Protein AF-A0A1P8FH13-F1 (afdb_monomer_lite)

Sequence (108 aa):
MALLGPQEKAELGEMILARLDAHFTEHGPAALLQPGVFVVVSSRGVEVTTGAIDPRNLACVEVRTLFTALCYITDDGGLPPEGLEPLANEATTAAAAQINRIGAGRSA

Radius of gyration: 13.79 Å; chains: 1; bounding box: 37×20×34 Å

pLDDT: mean 85.46, std 11.44, range [41.22, 96.44]

Secondary structure (DSSP, 8-state):
-----HHHHHHHHHHHHHHHHHHHHHH-TTGGGSTT-EEEEETTEEEEESSPPPTT-SEEEEGGGSHHHHHT--TTSPPPGGGHHHHHHHHHHHHHHHHHHHHHHTT-

Foldseek 3Di:
DDQQDPVSLVVLLVQQLVQLVVCCVVPHFQRLQDPQWWFWAAPVGTHTDNDDDDPRTLDIGRLNVQPLLVVQQDPVRGHDPVSSNVSSNSNSVRSSVSNVVVVVVVVD

Structure (mmCIF, N/CA/C/O backbone):
data_AF-A0A1P8FH13-F1
#
_entry.id   AF-A0A1P8FH13-F1
#
loop_
_atom_site.group_PDB
_atom_site.id
_atom_site.type_symbol
_atom_site.label_atom_id
_atom_site.label_alt_id
_atom_site.label_comp_id
_atom_site.label_asym_id
_atom_site.label_entity_id
_atom_site.label_seq_id
_atom_site.pdbx_PDB_ins_code
_atom_site.Cartn_x
_atom_site.Cartn_y
_atom_site.Cartn_z
_atom_site.occupancy
_atom_site.B_iso_or_equiv
_atom_site.auth_seq_id
_atom_site.auth_comp_id
_atom_site.auth_asym_id
_atom_site.auth_atom_id
_atom_site.pdbx_PDB_model_num
ATOM 1 N N . MET A 1 1 ? -15.502 0.050 19.170 1.00 41.22 1 MET A N 1
ATOM 2 C CA . MET A 1 1 ? -14.030 0.138 19.259 1.00 41.22 1 MET A CA 1
ATOM 3 C C . MET A 1 1 ? -13.449 -0.711 18.139 1.00 41.22 1 MET A C 1
ATOM 5 O O . MET A 1 1 ? -13.538 -1.923 18.223 1.00 41.22 1 MET A O 1
ATOM 9 N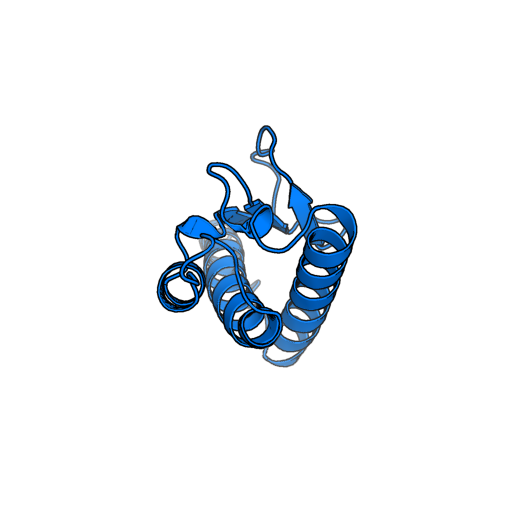 N . ALA A 1 2 ? -12.967 -0.100 17.058 1.00 51.81 2 ALA A N 1
ATOM 10 C CA . ALA A 1 2 ? -12.204 -0.814 16.032 1.00 51.81 2 ALA A CA 1
ATOM 11 C C . ALA A 1 2 ? -10.846 -0.124 15.928 1.00 51.81 2 ALA A C 1
ATOM 13 O O . ALA A 1 2 ? -10.618 0.714 15.063 1.00 51.81 2 ALA A O 1
ATOM 14 N N . LEU A 1 3 ? -10.011 -0.396 16.927 1.00 63.25 3 LEU A N 1
ATOM 15 C CA . LEU A 1 3 ? -8.573 -0.223 16.822 1.00 63.25 3 LEU A CA 1
ATOM 16 C C . LEU A 1 3 ? -8.060 -1.557 16.300 1.00 63.25 3 LEU A C 1
ATOM 18 O O . LEU A 1 3 ? -8.258 -2.561 16.978 1.00 63.25 3 LEU A O 1
ATOM 22 N N . LEU A 1 4 ? -7.450 -1.579 15.115 1.00 78.06 4 LEU A N 1
ATOM 23 C CA . LEU A 1 4 ? -6.704 -2.766 14.694 1.00 78.06 4 LEU A CA 1
ATOM 24 C C . LEU A 1 4 ? -5.621 -3.033 15.743 1.00 78.06 4 LEU A C 1
ATOM 26 O O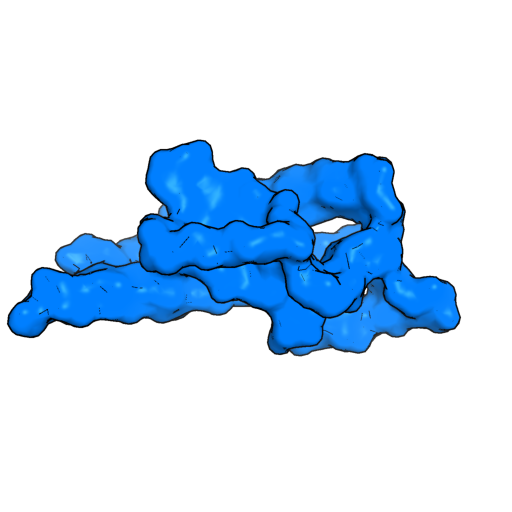 . LEU A 1 4 ? -4.758 -2.173 15.977 1.00 78.06 4 LEU A O 1
ATOM 30 N N . GLY A 1 5 ? -5.714 -4.185 16.403 1.00 84.00 5 GLY A N 1
ATOM 31 C CA . GLY A 1 5 ? -4.724 -4.635 17.363 1.00 84.00 5 GLY A CA 1
ATOM 32 C C . GLY A 1 5 ? -3.404 -4.997 16.675 1.00 84.00 5 GLY A C 1
ATOM 33 O O . GLY A 1 5 ? -3.285 -4.941 15.448 1.00 84.00 5 GLY A O 1
ATOM 34 N N . PRO A 1 6 ? -2.362 -5.326 17.457 1.00 86.12 6 PRO A N 1
ATOM 35 C CA . PRO A 1 6 ? -1.057 -5.687 16.909 1.00 86.12 6 PRO A CA 1
ATOM 36 C C . PRO A 1 6 ? -1.121 -6.872 15.939 1.00 86.12 6 PRO A C 1
ATOM 38 O O . PRO A 1 6 ? -0.424 -6.864 14.929 1.00 86.12 6 PRO A O 1
ATOM 41 N N . GLN A 1 7 ? -1.975 -7.857 16.226 1.00 89.00 7 GLN A N 1
ATOM 42 C CA . GLN A 1 7 ? -2.120 -9.057 15.407 1.00 89.00 7 GLN A CA 1
ATOM 43 C C . GLN A 1 7 ? -2.840 -8.751 14.092 1.00 89.00 7 GLN A C 1
ATOM 45 O O . GLN A 1 7 ? -2.338 -9.090 13.027 1.00 89.00 7 GLN A O 1
ATOM 50 N N . GLU A 1 8 ? -3.944 -8.007 14.143 1.00 88.62 8 GLU A N 1
ATOM 51 C CA . GLU A 1 8 ? -4.695 -7.626 12.946 1.00 88.62 8 GLU A CA 1
ATOM 52 C C . GLU A 1 8 ? -3.889 -6.690 12.035 1.00 88.62 8 GLU A C 1
ATOM 54 O O . GLU A 1 8 ? -4.040 -6.719 10.816 1.00 88.62 8 GLU A O 1
ATOM 59 N N . LYS A 1 9 ? -3.001 -5.864 12.604 1.00 88.62 9 LYS A N 1
ATOM 60 C CA . LYS A 1 9 ? -2.050 -5.067 11.817 1.00 88.62 9 LYS A CA 1
ATOM 61 C C . LYS A 1 9 ? -0.999 -5.928 11.124 1.00 88.62 9 LYS A C 1
ATOM 63 O O . LYS A 1 9 ? -0.657 -5.620 9.988 1.00 88.62 9 LYS A O 1
ATOM 68 N N . ALA A 1 10 ? -0.488 -6.961 11.792 1.00 90.12 10 ALA A N 1
ATOM 69 C CA . ALA A 1 10 ? 0.483 -7.872 11.195 1.00 90.12 10 ALA A CA 1
ATOM 70 C C . ALA A 1 10 ? -0.142 -8.635 10.017 1.00 90.12 10 ALA A C 1
ATOM 72 O O . ALA A 1 10 ? 0.401 -8.603 8.917 1.00 90.12 10 ALA A O 1
ATOM 73 N N . GLU A 1 11 ? -1.335 -9.202 10.213 1.00 92.81 11 GLU A N 1
ATOM 74 C CA . GLU A 1 11 ? -2.088 -9.880 9.150 1.00 92.81 11 GLU A CA 1
ATOM 75 C C . GLU A 1 11 ? -2.398 -8.935 7.979 1.00 92.81 11 GLU A C 1
ATOM 77 O O . GLU A 1 11 ? -2.212 -9.292 6.816 1.00 92.81 11 GLU A O 1
ATOM 82 N N . LEU A 1 12 ? -2.810 -7.693 8.266 1.00 93.00 12 LEU A N 1
ATOM 83 C CA . LEU A 1 12 ? -3.033 -6.685 7.229 1.00 93.00 12 LEU A CA 1
ATOM 84 C C . LEU A 1 12 ? -1.751 -6.386 6.436 1.00 93.00 12 LEU A C 1
ATOM 86 O O . LEU A 1 12 ? -1.817 -6.248 5.215 1.00 93.00 12 LEU A O 1
ATOM 90 N N . GLY A 1 13 ? -0.603 -6.309 7.111 1.00 93.62 13 GLY A N 1
ATOM 91 C CA . GLY A 1 13 ? 0.695 -6.103 6.472 1.00 93.62 13 GLY A CA 1
ATOM 92 C C . GLY A 1 13 ? 1.075 -7.230 5.524 1.00 93.62 13 GLY A C 1
ATOM 93 O O . GLY A 1 13 ? 1.447 -6.959 4.382 1.00 93.62 13 GLY A O 1
ATOM 94 N N . GLU A 1 14 ? 0.892 -8.483 5.941 1.00 96.12 14 GLU A N 1
ATOM 95 C CA . GLU A 1 14 ? 1.125 -9.649 5.082 1.00 96.12 14 GLU A CA 1
ATOM 96 C C . GLU A 1 14 ? 0.202 -9.644 3.856 1.00 96.12 14 GLU A C 1
ATOM 98 O O . GLU A 1 14 ? 0.649 -9.876 2.731 1.00 96.12 14 GLU A O 1
ATOM 103 N N . MET A 1 15 ? -1.079 -9.308 4.043 1.00 95.69 15 MET A N 1
ATOM 104 C CA . MET A 1 15 ? -2.035 -9.202 2.938 1.00 95.69 15 MET A CA 1
ATOM 105 C C . MET A 1 15 ? -1.663 -8.090 1.953 1.00 95.69 15 MET A C 1
ATOM 107 O O . MET A 1 15 ? -1.773 -8.290 0.744 1.00 95.69 15 MET A O 1
ATOM 111 N N . ILE A 1 16 ? -1.240 -6.923 2.445 1.00 96.06 16 ILE A N 1
ATOM 112 C CA . ILE A 1 16 ? -0.801 -5.809 1.596 1.00 96.06 16 ILE A CA 1
ATOM 113 C C . ILE A 1 16 ? 0.459 -6.197 0.828 1.00 96.06 16 ILE A C 1
ATOM 115 O O . ILE A 1 16 ? 0.493 -6.022 -0.390 1.00 96.06 16 ILE A O 1
ATOM 119 N N . LEU A 1 17 ? 1.456 -6.772 1.503 1.00 96.06 17 LEU A N 1
ATOM 120 C CA . LEU A 1 17 ? 2.699 -7.204 0.872 1.00 96.06 17 LEU A CA 1
ATOM 121 C C . LEU A 1 17 ? 2.436 -8.209 -0.252 1.00 96.06 17 LEU A C 1
ATOM 123 O O . LEU A 1 17 ? 2.901 -8.004 -1.369 1.00 96.06 17 LEU A O 1
ATOM 127 N N . ALA A 1 18 ? 1.617 -9.233 0.003 1.00 96.44 18 ALA A N 1
ATOM 128 C CA . ALA A 1 18 ? 1.267 -10.232 -1.003 1.00 96.44 18 ALA A CA 1
ATOM 129 C C . ALA A 1 18 ? 0.597 -9.616 -2.245 1.00 96.44 18 ALA A C 1
ATOM 131 O O . ALA A 1 18 ? 0.798 -10.082 -3.365 1.00 96.44 18 ALA A O 1
ATOM 132 N N . ARG A 1 19 ? -0.206 -8.558 -2.073 1.00 95.88 19 ARG A N 1
ATOM 133 C CA . ARG A 1 19 ? -0.875 -7.877 -3.194 1.00 95.88 19 ARG A CA 1
ATOM 134 C C . ARG A 1 19 ? 0.049 -6.933 -3.949 1.00 95.88 19 ARG A C 1
ATOM 136 O O . ARG A 1 19 ? -0.073 -6.847 -5.169 1.00 95.88 19 ARG A O 1
ATOM 143 N N . LEU A 1 20 ? 0.962 -6.259 -3.254 1.00 94.06 20 LEU A N 1
ATOM 144 C CA . LEU A 1 20 ? 2.002 -5.447 -3.884 1.00 94.06 20 LEU A CA 1
ATOM 145 C C . LEU A 1 20 ? 2.949 -6.323 -4.708 1.00 94.06 20 LEU A C 1
ATOM 147 O O . LEU A 1 20 ? 3.216 -5.986 -5.855 1.00 94.06 20 LEU A O 1
ATOM 151 N N . ASP A 1 21 ? 3.378 -7.464 -4.167 1.00 95.38 21 ASP A N 1
ATOM 152 C CA . ASP A 1 21 ? 4.231 -8.437 -4.859 1.00 95.38 21 ASP A CA 1
ATOM 153 C C . ASP A 1 21 ? 3.549 -9.032 -6.102 1.00 95.38 21 ASP A C 1
ATOM 155 O O . ASP A 1 21 ? 4.131 -9.059 -7.188 1.00 95.38 21 ASP A O 1
ATOM 159 N N . ALA A 1 22 ? 2.272 -9.414 -5.986 1.00 95.19 22 ALA A N 1
ATOM 160 C CA . ALA A 1 22 ? 1.494 -9.884 -7.130 1.00 95.19 22 ALA A CA 1
ATOM 161 C C . ALA A 1 22 ? 1.378 -8.807 -8.223 1.00 95.19 22 ALA A C 1
ATOM 163 O O . ALA A 1 22 ? 1.622 -9.086 -9.397 1.00 95.19 22 ALA A O 1
ATOM 164 N N . HIS A 1 23 ? 1.060 -7.563 -7.845 1.00 93.25 23 HIS A N 1
ATOM 165 C CA . HIS A 1 23 ? 0.952 -6.458 -8.798 1.00 93.25 23 HIS A CA 1
ATOM 166 C C . HIS A 1 23 ? 2.300 -6.135 -9.457 1.00 93.25 23 HIS A C 1
ATOM 168 O O . HIS A 1 23 ? 2.350 -5.929 -10.670 1.00 93.25 23 HIS A O 1
ATOM 174 N N . PHE A 1 24 ? 3.382 -6.139 -8.674 1.00 92.50 24 PHE A N 1
ATOM 175 C CA . PHE A 1 24 ? 4.756 -5.959 -9.137 1.00 92.50 24 PHE A CA 1
ATOM 176 C C . PHE A 1 24 ? 5.158 -7.032 -10.150 1.00 92.50 24 PHE A C 1
ATOM 178 O O . PHE A 1 24 ? 5.708 -6.717 -11.201 1.00 92.50 24 PHE A O 1
ATOM 185 N N . THR A 1 25 ? 4.853 -8.295 -9.857 1.00 93.62 25 THR A N 1
ATOM 186 C CA . THR A 1 25 ? 5.176 -9.431 -10.727 1.00 93.62 25 THR A CA 1
ATOM 187 C C . THR A 1 25 ? 4.394 -9.381 -12.040 1.00 93.62 25 THR A C 1
ATOM 189 O O . THR A 1 25 ? 4.939 -9.697 -13.095 1.00 93.62 25 THR A O 1
ATOM 192 N N . GLU A 1 26 ? 3.124 -8.974 -11.994 1.00 94.75 26 GLU A N 1
ATOM 193 C CA . GLU A 1 26 ? 2.244 -8.941 -13.166 1.00 94.75 26 GLU A CA 1
ATOM 194 C C . GLU A 1 26 ? 2.498 -7.728 -14.078 1.00 94.75 26 GLU A C 1
ATOM 196 O O . GLU A 1 26 ? 2.482 -7.864 -15.301 1.00 94.75 26 GLU A O 1
ATOM 201 N N . HIS A 1 27 ? 2.755 -6.549 -13.504 1.00 93.06 27 HIS A N 1
ATOM 202 C CA . HIS A 1 27 ? 2.802 -5.278 -14.245 1.00 93.06 27 HIS A CA 1
ATOM 203 C C . HIS A 1 27 ? 4.196 -4.634 -14.288 1.00 93.06 27 HIS A C 1
ATOM 205 O O . HIS A 1 27 ? 4.422 -3.690 -15.049 1.00 93.06 27 HIS A O 1
ATOM 211 N N . GLY A 1 28 ? 5.139 -5.144 -13.497 1.00 88.62 28 GLY A N 1
ATOM 212 C CA . GLY A 1 28 ? 6.511 -4.664 -13.422 1.00 88.62 28 GLY A CA 1
ATOM 213 C C . GLY A 1 28 ? 6.751 -3.552 -12.388 1.00 88.62 28 GLY A C 1
ATOM 214 O O . GLY A 1 28 ? 5.823 -3.019 -11.772 1.00 88.62 28 GLY A O 1
ATOM 215 N N . PRO A 1 29 ? 8.025 -3.157 -12.216 1.00 85.25 29 PRO A N 1
ATOM 216 C CA . PRO A 1 29 ? 8.481 -2.300 -11.119 1.00 85.25 29 PRO A CA 1
ATOM 217 C C . PRO A 1 29 ? 7.951 -0.863 -11.163 1.00 85.25 29 PRO A C 1
ATOM 219 O O . PRO A 1 29 ? 7.755 -0.242 -10.120 1.00 85.25 29 PRO A O 1
ATOM 222 N N . ALA A 1 30 ? 7.691 -0.320 -12.353 1.00 87.06 30 ALA A N 1
ATOM 223 C CA . ALA A 1 30 ? 7.167 1.038 -12.507 1.00 87.06 30 ALA A CA 1
ATOM 224 C C . ALA A 1 30 ? 5.652 1.135 -12.259 1.00 87.06 30 ALA A C 1
ATOM 226 O O . ALA A 1 30 ? 5.137 2.230 -12.033 1.00 87.06 30 ALA A O 1
ATOM 227 N N . ALA A 1 31 ? 4.925 0.011 -12.298 1.00 89.50 31 ALA A N 1
ATOM 228 C CA . ALA A 1 31 ? 3.466 0.010 -12.236 1.00 89.50 31 ALA A CA 1
ATOM 229 C C . ALA A 1 31 ? 2.938 0.505 -10.886 1.00 89.50 31 ALA A C 1
ATOM 231 O O . ALA A 1 31 ? 2.012 1.307 -10.859 1.00 89.50 31 ALA A O 1
ATOM 232 N N . LEU A 1 32 ? 3.583 0.123 -9.777 1.00 88.62 32 LEU A N 1
ATOM 233 C CA . LEU A 1 32 ? 3.190 0.542 -8.425 1.00 88.62 32 LEU A CA 1
ATOM 234 C C . LEU A 1 32 ? 3.305 2.055 -8.189 1.00 88.62 32 LEU A C 1
ATOM 236 O O . LEU A 1 32 ? 2.610 2.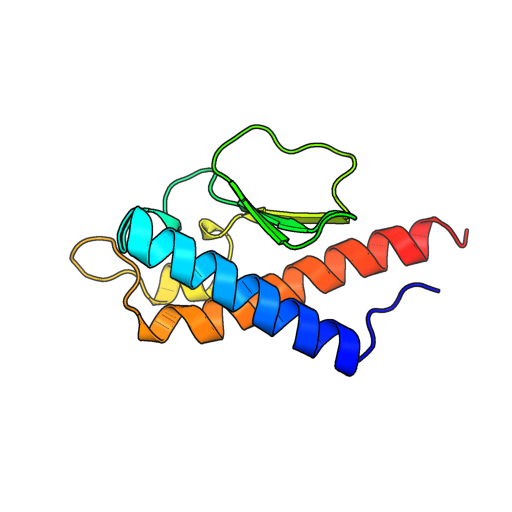598 -7.334 1.00 88.62 32 LEU A O 1
ATOM 240 N N . LEU A 1 33 ? 4.177 2.735 -8.934 1.00 87.81 33 LEU A N 1
ATOM 241 C CA . LEU A 1 33 ? 4.457 4.162 -8.771 1.00 87.81 33 LEU A CA 1
ATOM 242 C C . LEU A 1 33 ? 3.629 5.046 -9.710 1.00 87.81 33 LEU A C 1
ATOM 244 O O . LEU A 1 33 ? 3.758 6.275 -9.678 1.00 87.81 33 LEU A O 1
ATOM 248 N N . GLN A 1 34 ? 2.777 4.446 -10.546 1.00 88.56 34 GLN A N 1
ATOM 249 C CA . GLN A 1 34 ? 1.914 5.214 -11.430 1.00 88.56 34 GLN A CA 1
ATOM 250 C C . GLN A 1 34 ? 0.894 6.042 -10.628 1.00 88.56 34 GLN A C 1
ATOM 252 O O . GLN A 1 34 ? 0.421 5.616 -9.570 1.00 88.56 34 GLN A O 1
ATOM 257 N N . PRO A 1 35 ? 0.542 7.249 -11.109 1.00 87.50 35 PRO A N 1
ATOM 258 C CA . PRO A 1 35 ? -0.515 8.044 -10.496 1.00 87.50 35 PRO A CA 1
ATOM 259 C C . PRO A 1 35 ? -1.823 7.253 -10.419 1.00 87.50 35 PRO A C 1
ATOM 261 O O . PRO A 1 35 ? -2.216 6.619 -11.398 1.00 87.50 35 PRO A O 1
ATOM 264 N N . GLY A 1 36 ? -2.515 7.332 -9.282 1.00 89.12 36 GLY A N 1
ATOM 265 C CA . GLY A 1 36 ? -3.800 6.658 -9.114 1.00 89.12 36 GLY A CA 1
ATOM 266 C C . GLY A 1 36 ? -3.714 5.154 -8.848 1.00 89.12 36 GLY A C 1
ATOM 267 O O . GLY A 1 36 ? -4.727 4.477 -8.987 1.00 89.12 36 GLY A O 1
ATOM 268 N N . VAL A 1 37 ? -2.551 4.625 -8.455 1.00 92.38 37 VAL A N 1
ATOM 269 C CA . VAL A 1 37 ? -2.423 3.266 -7.903 1.00 92.38 37 VAL A CA 1
ATOM 270 C C . VAL A 1 37 ? -2.691 3.307 -6.402 1.00 92.38 37 VAL A C 1
ATOM 272 O O . VAL A 1 37 ? -2.015 4.018 -5.653 1.00 92.38 37 VAL A O 1
ATOM 275 N N . PHE A 1 38 ? -3.654 2.511 -5.944 1.00 94.25 38 PHE A N 1
ATOM 276 C CA . PHE A 1 38 ? -4.084 2.484 -4.552 1.00 94.25 38 PHE A CA 1
ATOM 277 C C . PHE A 1 38 ? -4.016 1.084 -3.959 1.00 94.25 38 PHE A C 1
ATOM 279 O O . PHE A 1 38 ? -4.451 0.118 -4.583 1.00 94.25 38 PHE A O 1
ATOM 286 N N . VAL A 1 39 ? -3.570 1.004 -2.707 1.00 94.81 39 VAL A N 1
ATOM 287 C CA . VAL A 1 39 ? -3.866 -0.117 -1.814 1.00 94.81 39 VAL A CA 1
ATOM 288 C C . VAL A 1 39 ? -5.227 0.145 -1.180 1.00 94.81 39 VAL A C 1
ATOM 290 O O . VAL A 1 39 ? -5.420 1.128 -0.458 1.00 94.81 39 VAL A O 1
ATOM 293 N N . VAL A 1 40 ? -6.176 -0.740 -1.450 1.00 94.88 40 VAL A N 1
ATOM 294 C CA . VAL A 1 40 ? -7.551 -0.651 -0.968 1.00 94.88 40 VAL A CA 1
ATOM 295 C C . VAL A 1 40 ? -7.813 -1.776 0.020 1.00 94.88 40 VAL A C 1
ATOM 297 O O . VAL A 1 40 ? -7.522 -2.940 -0.246 1.00 94.88 40 VAL A O 1
ATOM 300 N N . VAL A 1 41 ? -8.397 -1.421 1.163 1.00 93.38 41 VAL A N 1
ATOM 301 C CA . VAL A 1 41 ? -8.856 -2.375 2.175 1.00 93.38 41 VAL A CA 1
ATOM 302 C C . VAL A 1 41 ? -10.375 -2.334 2.218 1.00 93.38 41 VAL A C 1
ATOM 304 O O . VAL A 1 41 ? -10.970 -1.282 2.453 1.00 93.38 41 VAL A O 1
ATOM 307 N N . SER A 1 42 ? -11.013 -3.483 2.019 1.00 91.44 42 SER A N 1
ATOM 308 C CA . SER A 1 42 ? -12.468 -3.644 2.059 1.00 91.44 42 SER A CA 1
ATOM 309 C C . SER A 1 42 ? -12.871 -4.794 2.985 1.00 91.44 42 SER A C 1
ATOM 311 O O . SER A 1 42 ? -12.032 -5.509 3.531 1.00 91.44 42 SER A O 1
ATOM 313 N N . SER A 1 43 ? -14.177 -5.028 3.130 1.00 86.81 43 SER A N 1
ATOM 314 C CA . SER A 1 43 ? -14.701 -6.202 3.843 1.00 86.81 43 SER A CA 1
ATOM 315 C C . SER A 1 43 ? -14.379 -7.539 3.162 1.00 86.81 43 SER A C 1
ATOM 317 O O . SER A 1 43 ? -14.593 -8.589 3.761 1.00 86.81 43 SER A O 1
ATOM 319 N N . ARG A 1 44 ? -13.882 -7.518 1.919 1.00 86.81 44 ARG A N 1
ATOM 320 C CA . ARG A 1 44 ? -13.484 -8.709 1.153 1.00 86.81 44 ARG A CA 1
ATOM 321 C C . ARG A 1 44 ? -11.979 -8.983 1.209 1.00 86.81 44 ARG A C 1
ATOM 323 O O . ARG A 1 44 ? -11.545 -10.012 0.702 1.00 86.81 44 ARG A O 1
ATOM 330 N N . GLY A 1 45 ? -11.202 -8.080 1.806 1.00 90.25 45 GLY A N 1
ATOM 331 C CA . GLY A 1 45 ? -9.748 -8.168 1.894 1.00 90.25 45 GLY A CA 1
ATOM 332 C C . GLY A 1 45 ? -9.044 -6.972 1.258 1.00 90.25 45 GLY A C 1
ATOM 333 O O . GLY A 1 45 ? -9.603 -5.875 1.187 1.00 90.25 45 GLY A O 1
ATOM 334 N N . VAL A 1 46 ? -7.804 -7.204 0.825 1.00 94.00 46 VAL A N 1
ATOM 335 C CA . VAL A 1 46 ? -6.898 -6.188 0.277 1.00 94.00 46 VAL A CA 1
ATOM 336 C C . VAL A 1 46 ? -6.743 -6.361 -1.230 1.00 94.00 46 VAL A C 1
ATOM 338 O O . VAL A 1 46 ? -6.595 -7.484 -1.719 1.00 94.00 46 VAL A O 1
ATOM 341 N N . GLU A 1 47 ? -6.732 -5.247 -1.955 1.00 94.56 47 GLU A N 1
ATOM 342 C CA . GLU A 1 47 ? -6.485 -5.196 -3.396 1.00 94.56 47 GLU A CA 1
ATOM 343 C C . GLU A 1 47 ? -5.603 -3.999 -3.779 1.00 94.56 47 GLU A C 1
ATOM 345 O O . GLU A 1 47 ? -5.564 -2.992 -3.072 1.00 94.56 47 GLU A O 1
ATOM 350 N N . VAL A 1 48 ? -4.893 -4.122 -4.905 1.00 94.00 48 VAL A N 1
ATOM 351 C CA . VAL A 1 48 ? -4.192 -3.010 -5.561 1.00 94.00 48 VAL A CA 1
ATOM 352 C C . VAL A 1 48 ? -4.970 -2.668 -6.823 1.00 94.00 48 VAL A C 1
ATOM 354 O O . VAL A 1 48 ? -5.205 -3.545 -7.653 1.00 94.00 48 VAL A O 1
ATOM 357 N N . THR A 1 49 ? -5.404 -1.418 -6.960 1.00 92.25 49 THR A N 1
ATOM 358 C CA . THR A 1 49 ? -6.247 -0.977 -8.080 1.00 92.25 49 THR A CA 1
ATOM 359 C C . THR A 1 49 ? -5.792 0.367 -8.630 1.00 92.25 49 THR A C 1
ATOM 361 O O . THR A 1 49 ? -5.231 1.184 -7.904 1.00 92.25 49 THR A O 1
ATOM 364 N N . THR A 1 50 ? -6.053 0.592 -9.916 1.00 86.69 50 THR A N 1
ATOM 365 C CA . THR A 1 50 ? -5.756 1.836 -10.644 1.00 86.69 50 THR A CA 1
ATOM 366 C C . THR A 1 50 ? -7.015 2.638 -11.002 1.00 86.69 50 THR A C 1
ATOM 368 O O . THR A 1 50 ? -6.971 3.570 -11.804 1.00 86.69 50 THR A O 1
ATOM 371 N N . GLY A 1 51 ? -8.170 2.246 -10.450 1.00 77.06 51 GLY A N 1
ATOM 372 C CA . GLY A 1 51 ? -9.488 2.748 -10.839 1.00 77.06 51 GLY A CA 1
ATOM 373 C C . GLY A 1 51 ? -10.204 3.595 -9.786 1.00 77.06 51 GLY A C 1
ATOM 374 O O . GLY A 1 51 ? -9.636 4.041 -8.792 1.00 77.06 51 GLY A O 1
ATOM 375 N N . ALA A 1 52 ? -11.500 3.815 -10.021 1.00 75.44 52 ALA A N 1
ATOM 376 C CA . ALA A 1 52 ? -12.359 4.561 -9.109 1.00 75.44 52 ALA A CA 1
ATOM 377 C C . ALA A 1 52 ? -12.445 3.882 -7.732 1.00 75.44 52 ALA A C 1
ATOM 379 O O . ALA A 1 52 ? -12.708 2.684 -7.626 1.00 75.44 52 ALA A O 1
ATOM 380 N N . ILE A 1 53 ? -12.269 4.676 -6.679 1.00 84.38 53 ILE A N 1
ATOM 381 C CA . ILE A 1 53 ? -12.308 4.213 -5.293 1.00 84.38 53 ILE A CA 1
ATOM 382 C C . ILE A 1 53 ? -13.748 4.217 -4.782 1.00 84.38 53 ILE A C 1
ATOM 384 O O . ILE A 1 53 ? -14.419 5.250 -4.816 1.00 84.38 53 ILE A O 1
ATOM 388 N N . ASP A 1 54 ? -14.223 3.071 -4.282 1.00 84.50 54 ASP A N 1
ATOM 389 C CA . ASP A 1 54 ? -15.536 2.982 -3.637 1.00 84.50 54 ASP A CA 1
ATOM 390 C C . ASP A 1 54 ? -15.476 3.649 -2.247 1.00 84.50 54 ASP A C 1
ATOM 392 O O . ASP A 1 54 ? -14.662 3.247 -1.409 1.00 84.50 54 ASP A O 1
ATOM 396 N N . PRO A 1 55 ? -16.345 4.632 -1.944 1.00 79.81 55 PRO A N 1
ATOM 397 C CA . PRO A 1 55 ? -16.417 5.251 -0.619 1.00 79.81 55 PRO A CA 1
ATOM 398 C C . PRO A 1 55 ? -16.790 4.274 0.511 1.00 79.81 55 PRO A C 1
ATOM 400 O O . PRO A 1 55 ? -16.689 4.630 1.683 1.00 79.81 55 PRO A O 1
ATOM 403 N N . ARG A 1 56 ? -17.238 3.053 0.191 1.00 83.69 56 ARG A N 1
ATOM 404 C CA . ARG A 1 56 ? -17.498 1.976 1.159 1.00 83.69 56 ARG A CA 1
ATOM 405 C C . ARG A 1 56 ? -16.240 1.232 1.603 1.00 83.69 56 ARG A C 1
ATOM 407 O O . ARG A 1 56 ? -16.329 0.427 2.533 1.00 83.69 56 ARG A O 1
ATOM 414 N N . ASN A 1 57 ? -15.101 1.468 0.957 1.00 88.88 57 ASN A N 1
ATOM 415 C CA . ASN A 1 57 ? -13.837 0.869 1.359 1.00 88.88 57 ASN A CA 1
ATOM 416 C C . ASN A 1 57 ? -13.430 1.351 2.755 1.00 88.88 57 ASN A C 1
ATOM 418 O O . ASN A 1 57 ? -13.662 2.495 3.143 1.00 88.88 57 ASN A O 1
ATOM 422 N N . LEU A 1 58 ? -12.833 0.448 3.527 1.00 88.06 58 LEU A N 1
ATOM 423 C CA . LEU A 1 58 ? -12.386 0.709 4.894 1.00 88.06 58 LEU A CA 1
ATOM 424 C C . LEU A 1 58 ? -11.125 1.580 4.912 1.00 88.06 58 LEU A C 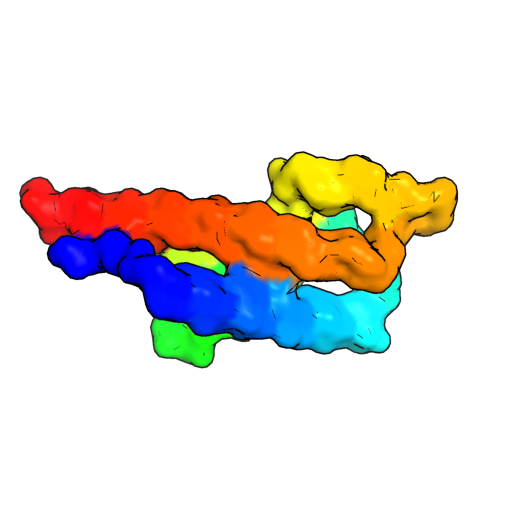1
ATOM 426 O O . LEU A 1 58 ? -10.945 2.387 5.822 1.00 88.06 58 LEU A O 1
ATOM 430 N N . ALA A 1 59 ? -10.264 1.417 3.908 1.00 91.19 59 ALA A N 1
ATOM 431 C CA . ALA A 1 59 ? -9.145 2.306 3.646 1.00 91.19 59 ALA A CA 1
ATOM 432 C C . ALA A 1 59 ? -8.822 2.355 2.154 1.00 91.19 59 ALA A C 1
ATOM 434 O O . ALA A 1 59 ? -9.038 1.390 1.420 1.00 91.19 59 ALA A O 1
ATOM 435 N N . CYS A 1 60 ? -8.257 3.480 1.736 1.00 93.06 60 CYS A N 1
ATOM 436 C CA . CYS A 1 60 ? -7.691 3.676 0.415 1.00 93.06 60 CYS A CA 1
ATOM 437 C C . CYS A 1 60 ? -6.418 4.516 0.539 1.00 93.06 60 CYS A C 1
ATOM 439 O O . CYS A 1 60 ? -6.461 5.662 0.994 1.00 93.06 60 CYS A O 1
ATOM 441 N N . VAL A 1 61 ? -5.282 3.939 0.160 1.00 92.69 61 VAL A N 1
ATOM 442 C CA . VAL A 1 61 ? -3.956 4.543 0.318 1.00 92.69 61 VAL A CA 1
ATOM 443 C C . VAL A 1 61 ? -3.281 4.605 -1.043 1.00 92.69 61 VAL A C 1
ATOM 445 O O . VAL A 1 61 ? -3.024 3.568 -1.645 1.00 92.69 61 VAL A O 1
ATOM 448 N N . GLU A 1 62 ? -3.003 5.810 -1.539 1.00 92.44 62 GLU A N 1
ATOM 449 C CA . GLU A 1 62 ? -2.292 5.978 -2.809 1.00 92.44 62 GLU A CA 1
ATOM 450 C C . GLU A 1 62 ? -0.810 5.652 -2.621 1.00 92.44 62 GLU A C 1
ATOM 452 O O . GLU A 1 62 ? -0.135 6.280 -1.801 1.00 92.44 62 GLU A O 1
ATOM 457 N N . VAL A 1 63 ? -0.293 4.704 -3.402 1.00 88.75 63 VAL A N 1
ATOM 458 C CA . VAL A 1 63 ? 1.073 4.181 -3.245 1.00 88.75 63 VAL A CA 1
ATOM 459 C C . VAL A 1 63 ? 2.110 5.291 -3.403 1.00 88.75 63 VAL A C 1
ATOM 461 O O . VAL A 1 63 ? 3.024 5.409 -2.594 1.00 88.75 63 VAL A O 1
ATOM 464 N N . ARG A 1 64 ? 1.921 6.182 -4.379 1.00 86.81 64 ARG A N 1
ATOM 465 C CA . ARG A 1 64 ? 2.847 7.287 -4.664 1.00 86.81 64 ARG A CA 1
ATOM 466 C C . ARG A 1 64 ? 2.896 8.366 -3.570 1.00 86.81 64 ARG A C 1
ATOM 468 O O . ARG A 1 64 ? 3.815 9.180 -3.557 1.00 86.81 64 ARG A O 1
ATOM 475 N N . THR A 1 65 ? 1.920 8.396 -2.661 1.00 85.06 65 THR A N 1
ATOM 476 C CA . THR A 1 65 ? 1.923 9.334 -1.521 1.00 85.06 65 THR A CA 1
ATOM 477 C C . THR A 1 65 ? 2.755 8.834 -0.344 1.00 85.06 65 THR A C 1
ATOM 479 O O . THR A 1 65 ? 3.036 9.607 0.572 1.00 85.06 65 THR A O 1
ATOM 482 N N . LEU A 1 66 ? 3.155 7.561 -0.372 1.00 87.50 66 LEU A N 1
ATOM 483 C CA . LEU A 1 66 ? 3.989 6.947 0.650 1.00 87.50 66 LEU A CA 1
ATOM 484 C C . LEU A 1 66 ? 5.442 7.374 0.440 1.00 87.50 66 LEU A C 1
ATOM 486 O O . LEU A 1 66 ? 5.977 7.299 -0.667 1.00 87.50 66 LEU A O 1
ATOM 490 N N . PHE A 1 67 ? 6.086 7.833 1.510 1.00 79.25 67 PHE A N 1
ATOM 491 C CA . PHE A 1 67 ? 7.454 8.342 1.474 1.00 79.25 67 PHE A CA 1
ATOM 492 C C . PHE A 1 67 ? 8.432 7.282 0.958 1.00 79.25 67 PHE A C 1
ATOM 494 O O . PHE A 1 67 ? 9.280 7.575 0.117 1.00 79.25 67 PHE A O 1
ATOM 501 N N . THR A 1 68 ? 8.255 6.032 1.388 1.00 77.25 68 THR A N 1
ATOM 502 C CA . THR A 1 68 ? 9.059 4.890 0.941 1.00 77.25 68 THR A CA 1
ATOM 503 C C . THR A 1 68 ? 8.986 4.720 -0.577 1.00 77.25 68 THR A C 1
ATOM 505 O O . THR A 1 68 ? 10.019 4.584 -1.223 1.00 77.25 68 THR A O 1
ATOM 508 N N . ALA A 1 69 ? 7.800 4.825 -1.183 1.00 75.50 69 ALA A N 1
ATOM 509 C CA . ALA A 1 69 ? 7.644 4.717 -2.636 1.00 75.50 69 ALA A CA 1
ATOM 510 C C . ALA A 1 69 ? 8.510 5.736 -3.403 1.00 75.50 69 ALA A C 1
ATOM 512 O O . ALA A 1 69 ? 9.026 5.429 -4.472 1.00 75.50 69 ALA A O 1
ATOM 513 N N . LEU A 1 70 ? 8.701 6.935 -2.842 1.00 77.81 70 LEU A N 1
ATOM 514 C CA . LEU A 1 70 ? 9.516 7.998 -3.434 1.00 77.81 70 LEU A CA 1
ATOM 515 C C . LEU A 1 70 ? 11.020 7.792 -3.208 1.00 77.81 70 LEU A C 1
ATOM 517 O O . LEU A 1 70 ? 11.820 8.127 -4.078 1.00 77.81 70 LEU A O 1
ATOM 521 N N . CYS A 1 71 ? 11.414 7.247 -2.054 1.00 79.75 71 CYS A N 1
ATOM 522 C CA . CYS A 1 71 ? 12.820 6.989 -1.724 1.00 79.75 71 CYS A CA 1
ATOM 523 C C . CYS A 1 71 ? 13.447 5.863 -2.543 1.00 79.75 71 CYS A C 1
ATOM 525 O O . CYS A 1 71 ? 14.664 5.821 -2.689 1.00 79.75 71 CYS A O 1
ATOM 527 N N . TYR A 1 72 ? 12.619 4.958 -3.049 1.00 73.56 72 TYR A N 1
ATOM 528 C CA . TYR A 1 72 ? 13.048 3.780 -3.786 1.00 73.56 72 TYR A CA 1
ATOM 529 C C . TYR A 1 72 ? 12.909 3.943 -5.306 1.00 73.56 72 TYR A C 1
ATOM 531 O O . TYR A 1 72 ? 12.989 2.957 -6.024 1.00 73.56 72 TYR A O 1
ATOM 539 N N . ILE A 1 73 ? 12.717 5.165 -5.813 1.00 79.19 73 ILE A N 1
ATOM 540 C CA . ILE A 1 73 ? 12.719 5.415 -7.259 1.00 79.19 73 ILE A CA 1
ATOM 541 C C . ILE A 1 73 ? 14.134 5.183 -7.795 1.00 79.19 73 ILE A C 1
ATOM 543 O O . ILE A 1 73 ? 15.068 5.906 -7.445 1.00 79.19 73 ILE A O 1
ATOM 547 N N . THR A 1 74 ? 14.284 4.178 -8.648 1.00 80.25 74 THR A N 1
ATOM 548 C CA . THR A 1 74 ? 15.520 3.896 -9.384 1.00 80.25 74 THR A CA 1
ATOM 549 C C . THR A 1 74 ? 15.671 4.819 -10.599 1.00 80.25 74 THR A C 1
ATOM 551 O O . THR A 1 74 ? 14.728 5.507 -10.996 1.00 80.25 74 THR A O 1
ATOM 554 N N . ASP A 1 75 ? 16.850 4.832 -11.231 1.00 74.19 75 ASP A 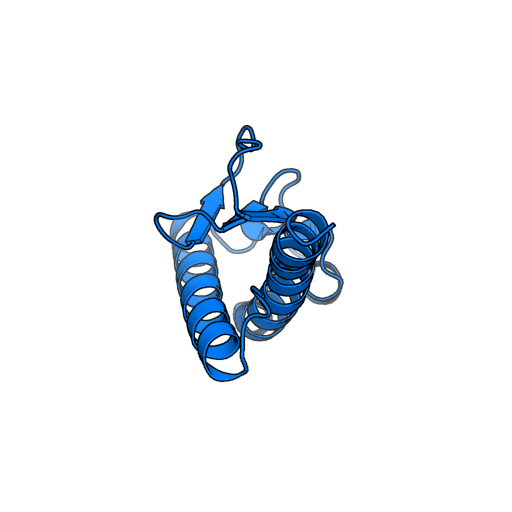N 1
ATOM 555 C CA . ASP A 1 75 ? 17.117 5.655 -12.426 1.00 74.19 75 ASP A CA 1
ATOM 556 C C . ASP A 1 75 ? 16.188 5.321 -13.615 1.00 74.19 75 ASP A C 1
ATOM 558 O O . ASP A 1 75 ? 15.932 6.171 -14.467 1.00 74.19 75 ASP A O 1
ATOM 562 N N . ASP A 1 76 ? 15.644 4.101 -13.664 1.00 75.62 76 ASP A N 1
ATOM 563 C CA . ASP A 1 76 ? 14.627 3.653 -14.625 1.00 75.62 76 ASP A CA 1
ATOM 564 C C . ASP A 1 76 ? 13.180 3.972 -14.195 1.00 75.62 76 ASP A C 1
ATOM 566 O O . ASP A 1 76 ? 12.231 3.642 -14.907 1.00 75.62 76 ASP A O 1
ATOM 570 N N . GLY A 1 77 ? 12.992 4.663 -13.066 1.00 74.00 77 GLY A N 1
ATOM 571 C CA . GLY A 1 77 ? 11.690 5.128 -12.581 1.00 74.00 77 GLY A CA 1
ATOM 572 C C . GLY A 1 77 ? 10.830 4.045 -11.926 1.00 74.00 77 GLY A C 1
ATOM 573 O O . GLY A 1 77 ? 9.621 4.237 -11.777 1.00 74.00 77 GLY A O 1
ATOM 574 N N . GLY A 1 78 ? 11.428 2.907 -11.567 1.00 81.94 78 GLY A N 1
ATOM 575 C CA . GLY A 1 78 ? 10.762 1.767 -10.945 1.00 81.94 78 GLY A CA 1
ATOM 576 C C . GLY A 1 78 ? 10.998 1.678 -9.440 1.00 81.94 78 GLY A C 1
ATOM 577 O O . GLY A 1 78 ? 11.856 2.356 -8.880 1.00 81.94 78 GLY A O 1
ATOM 578 N N . LEU A 1 79 ? 10.217 0.820 -8.784 1.00 86.50 79 LEU A N 1
ATOM 579 C CA . LEU A 1 79 ? 10.505 0.345 -7.434 1.00 86.50 79 LEU A CA 1
ATOM 580 C C . LEU A 1 79 ? 11.395 -0.913 -7.535 1.00 86.50 79 LEU A C 1
ATOM 582 O O . LEU A 1 79 ? 11.081 -1.792 -8.334 1.00 86.50 79 LEU A O 1
ATOM 586 N N . PRO A 1 80 ? 12.475 -1.065 -6.758 1.00 88.62 80 PRO A N 1
ATOM 587 C CA . PRO A 1 80 ? 13.209 -2.312 -6.660 1.00 88.62 80 PRO A CA 1
ATOM 588 C C . PRO A 1 80 ? 12.497 -3.279 -5.687 1.00 88.62 80 PRO A C 1
ATOM 590 O O . PRO A 1 80 ? 11.763 -2.829 -4.798 1.00 88.62 80 PRO A O 1
ATOM 593 N N . PRO A 1 81 ? 12.692 -4.606 -5.816 1.00 87.12 81 PRO A N 1
ATOM 594 C CA . PRO A 1 81 ? 11.970 -5.606 -5.020 1.00 87.12 81 PRO A CA 1
ATOM 595 C C . PRO A 1 81 ? 12.121 -5.437 -3.500 1.00 87.12 81 PRO A C 1
ATOM 597 O O . PRO A 1 81 ? 11.164 -5.624 -2.753 1.00 87.12 81 PRO A O 1
ATOM 600 N N . GLU A 1 82 ? 13.298 -5.024 -3.027 1.00 88.69 82 GLU A N 1
ATOM 601 C CA . GLU A 1 82 ? 13.574 -4.761 -1.610 1.00 88.69 82 GLU A CA 1
ATOM 602 C C . GLU A 1 82 ? 12.753 -3.598 -1.026 1.00 88.69 82 GLU A C 1
ATOM 604 O O . GLU A 1 82 ? 12.636 -3.474 0.193 1.00 88.69 82 GLU A O 1
ATOM 609 N N . GLY A 1 83 ? 12.159 -2.755 -1.878 1.00 88.25 83 GLY A N 1
ATOM 610 C CA . GLY A 1 83 ? 11.271 -1.671 -1.471 1.00 88.25 83 GLY A CA 1
ATOM 611 C C . GLY A 1 83 ? 9.852 -2.129 -1.115 1.00 88.25 83 GLY A C 1
ATOM 612 O O . GLY A 1 83 ? 9.110 -1.359 -0.507 1.00 88.25 83 GLY A O 1
ATOM 613 N N . LEU A 1 84 ? 9.453 -3.362 -1.452 1.00 90.69 84 LEU A N 1
ATOM 614 C CA . LEU A 1 84 ? 8.075 -3.842 -1.263 1.00 90.69 84 LEU A CA 1
ATOM 615 C C . LEU A 1 84 ? 7.689 -4.008 0.213 1.00 90.69 84 LEU A C 1
ATOM 617 O O . LEU A 1 84 ? 6.599 -3.603 0.613 1.00 90.69 84 LEU A O 1
ATOM 621 N N . GLU A 1 85 ? 8.577 -4.563 1.037 1.00 91.94 85 GLU A N 1
ATOM 622 C CA . GLU A 1 85 ? 8.339 -4.758 2.473 1.00 91.94 85 GLU A CA 1
ATOM 623 C C . GLU A 1 85 ? 8.190 -3.434 3.252 1.00 91.94 85 GLU A C 1
ATOM 625 O O . GLU A 1 85 ? 7.181 -3.2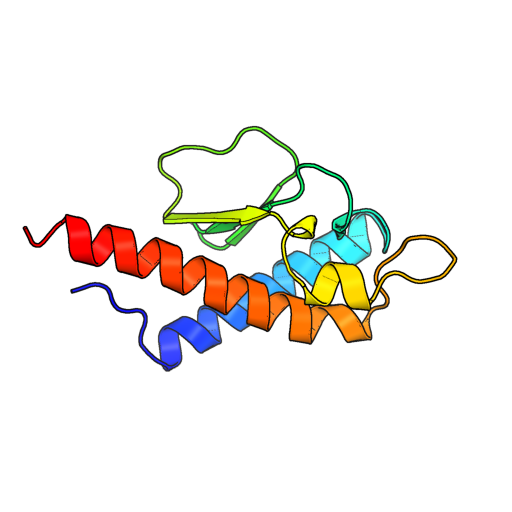59 3.948 1.00 91.94 85 GLU A O 1
ATOM 630 N N . PRO A 1 86 ? 9.109 -2.451 3.138 1.00 91.19 86 PRO A N 1
ATOM 631 C CA . PRO A 1 86 ? 8.919 -1.165 3.803 1.00 91.19 86 PRO A CA 1
ATOM 632 C C . PRO A 1 86 ? 7.697 -0.412 3.253 1.00 91.19 86 PRO A C 1
ATOM 634 O O . PRO A 1 86 ? 6.983 0.232 4.026 1.00 91.19 86 PRO A O 1
ATOM 637 N N . LEU A 1 87 ? 7.385 -0.558 1.959 1.00 91.38 87 LEU A N 1
ATOM 638 C CA . LEU A 1 87 ? 6.185 0.023 1.360 1.00 91.38 87 LEU A CA 1
ATOM 639 C C . LEU A 1 87 ? 4.903 -0.576 1.955 1.00 91.38 87 LEU A C 1
ATOM 641 O O . LEU A 1 87 ? 3.977 0.162 2.297 1.00 91.38 87 LEU A O 1
ATOM 645 N N . ALA A 1 88 ? 4.859 -1.898 2.134 1.00 93.19 88 ALA A N 1
ATOM 646 C CA . ALA A 1 88 ? 3.743 -2.585 2.771 1.00 93.19 88 ALA A CA 1
ATOM 647 C C . ALA A 1 88 ? 3.544 -2.120 4.221 1.00 93.19 88 ALA A C 1
ATOM 649 O O . ALA A 1 88 ? 2.411 -1.867 4.635 1.00 93.19 88 ALA A O 1
ATOM 650 N N . ASN A 1 89 ? 4.625 -1.930 4.983 1.00 92.88 89 ASN A N 1
ATOM 651 C CA . ASN A 1 89 ? 4.559 -1.425 6.358 1.00 92.88 89 ASN A CA 1
ATOM 652 C C . ASN A 1 89 ? 3.977 -0.003 6.438 1.00 92.88 89 ASN A C 1
ATOM 654 O O . ASN A 1 89 ? 3.136 0.295 7.298 1.00 92.88 89 ASN A O 1
ATOM 658 N N . GLU A 1 90 ? 4.385 0.878 5.525 1.00 93.81 90 GLU A N 1
ATOM 659 C CA . GLU A 1 90 ? 3.871 2.247 5.459 1.00 93.81 90 GLU A CA 1
ATOM 660 C C . GLU A 1 90 ? 2.392 2.270 5.042 1.00 93.81 90 GLU A C 1
ATOM 662 O O . GLU A 1 90 ? 1.565 2.904 5.705 1.00 93.81 90 GLU A O 1
ATOM 667 N N . ALA A 1 91 ? 2.032 1.494 4.015 1.00 92.38 91 ALA A N 1
ATOM 668 C CA . ALA A 1 91 ? 0.652 1.329 3.567 1.00 92.38 91 ALA A CA 1
ATOM 669 C C . ALA A 1 91 ? -0.245 0.760 4.678 1.00 92.38 91 ALA A C 1
ATOM 671 O O . ALA A 1 91 ? -1.358 1.244 4.882 1.00 92.38 91 ALA A O 1
ATOM 672 N N . THR A 1 92 ? 0.254 -0.205 5.453 1.00 93.88 92 THR A N 1
ATOM 673 C CA . THR A 1 92 ? -0.437 -0.783 6.617 1.00 93.88 92 THR A CA 1
ATOM 674 C C . THR A 1 92 ? -0.687 0.266 7.689 1.00 93.88 92 THR A C 1
ATOM 676 O O . THR A 1 92 ? -1.793 0.370 8.223 1.00 93.88 92 THR A O 1
ATOM 679 N N . THR A 1 93 ? 0.322 1.084 7.989 1.00 92.19 93 THR A N 1
ATOM 680 C CA . THR A 1 93 ? 0.210 2.168 8.970 1.00 92.19 93 THR A CA 1
ATOM 681 C C . THR A 1 93 ? -0.831 3.198 8.529 1.00 92.19 93 THR A C 1
ATOM 683 O O . THR A 1 93 ? -1.707 3.574 9.316 1.00 92.19 93 THR A O 1
ATOM 686 N N . ALA A 1 94 ? -0.788 3.606 7.258 1.00 92.19 94 ALA A N 1
ATOM 687 C CA . ALA A 1 94 ? -1.747 4.535 6.672 1.00 92.19 94 ALA A CA 1
ATOM 688 C C . ALA A 1 94 ? -3.174 3.960 6.657 1.00 92.19 94 ALA A C 1
ATOM 690 O O . ALA A 1 94 ? -4.117 4.634 7.085 1.00 92.19 94 ALA A O 1
ATOM 691 N N . ALA A 1 95 ? -3.337 2.702 6.238 1.00 91.38 95 ALA A N 1
ATOM 692 C CA . ALA A 1 95 ? -4.624 2.017 6.197 1.00 91.38 95 ALA A CA 1
ATOM 693 C C . ALA A 1 95 ? -5.220 1.867 7.600 1.00 91.38 95 ALA A C 1
ATOM 695 O O . ALA A 1 95 ? -6.372 2.241 7.829 1.00 91.38 95 ALA A O 1
ATOM 696 N N . ALA A 1 96 ? -4.425 1.426 8.577 1.00 90.81 96 ALA A N 1
ATOM 697 C CA . ALA A 1 96 ? -4.876 1.308 9.956 1.00 90.81 96 ALA A CA 1
ATOM 698 C C . ALA A 1 96 ? -5.319 2.661 10.535 1.00 90.81 96 ALA A C 1
ATOM 700 O O . ALA A 1 96 ? -6.326 2.734 11.239 1.00 90.81 96 ALA A O 1
ATOM 701 N N . ALA A 1 97 ? -4.622 3.753 10.208 1.00 89.31 97 ALA A N 1
ATOM 702 C CA . ALA A 1 97 ? -5.012 5.094 10.637 1.00 89.31 97 ALA A CA 1
ATOM 703 C C . ALA A 1 97 ? -6.348 5.564 10.028 1.00 89.31 97 ALA A C 1
ATOM 705 O O . ALA A 1 97 ? -7.077 6.324 10.671 1.00 89.31 97 ALA A O 1
ATOM 706 N N . GLN A 1 98 ? -6.684 5.147 8.804 1.00 90.50 98 GLN A N 1
ATOM 707 C CA . GLN A 1 98 ? -7.991 5.425 8.195 1.00 90.50 98 GLN A CA 1
ATOM 708 C C . GLN A 1 98 ? -9.099 4.573 8.829 1.00 90.50 98 GLN A C 1
ATOM 710 O O . GLN A 1 98 ? -10.119 5.112 9.259 1.00 90.50 98 GLN A O 1
ATOM 715 N N . ILE A 1 99 ? -8.861 3.270 8.994 1.00 88.50 99 ILE A N 1
ATOM 716 C CA . ILE A 1 99 ? -9.817 2.325 9.595 1.00 88.50 99 ILE A CA 1
ATOM 717 C C . ILE A 1 99 ? -10.168 2.744 11.027 1.00 88.50 99 ILE A C 1
ATOM 719 O O . ILE A 1 99 ? -11.343 2.838 11.392 1.00 88.50 99 ILE A O 1
ATOM 723 N N . ASN A 1 100 ? -9.155 3.087 11.826 1.00 85.88 100 ASN A N 1
ATOM 724 C CA . ASN A 1 100 ? -9.349 3.519 13.208 1.00 85.88 100 ASN A CA 1
ATOM 725 C C . ASN A 1 100 ? -10.162 4.824 13.298 1.00 85.88 100 ASN A C 1
ATOM 727 O O . ASN A 1 100 ? -10.949 4.991 14.231 1.00 85.88 100 ASN A O 1
ATOM 731 N N . ARG A 1 101 ? -10.028 5.738 12.321 1.00 81.06 101 ARG A N 1
ATOM 732 C CA . ARG A 1 101 ? -10.848 6.962 12.246 1.00 81.06 101 ARG A CA 1
ATOM 733 C C . ARG A 1 101 ? -12.327 6.647 12.015 1.00 81.06 101 ARG A C 1
ATOM 735 O O . ARG A 1 101 ? -13.174 7.247 12.674 1.00 81.06 101 ARG A O 1
ATOM 742 N N . ILE A 1 102 ? -12.642 5.679 11.154 1.00 76.56 102 ILE A N 1
ATOM 743 C CA . ILE A 1 102 ? -14.024 5.215 10.939 1.00 76.56 102 ILE A CA 1
ATOM 744 C C . ILE A 1 102 ? -14.587 4.607 12.233 1.00 76.56 102 ILE A C 1
ATOM 746 O O . ILE A 1 102 ? -15.725 4.888 12.613 1.00 76.56 102 ILE A O 1
ATOM 750 N N . GLY A 1 103 ? -13.782 3.808 12.939 1.00 64.88 103 GLY A N 1
ATOM 751 C CA . GLY A 1 103 ? -14.160 3.213 14.223 1.00 64.88 103 GLY A CA 1
ATOM 752 C C . GLY A 1 103 ? -14.416 4.241 15.333 1.00 64.88 103 GLY A C 1
ATOM 753 O O . GLY A 1 103 ? -15.328 4.050 16.141 1.00 64.88 103 GLY A O 1
ATOM 754 N N . ALA A 1 104 ? -13.646 5.333 15.362 1.00 61.22 104 ALA A N 1
ATOM 755 C CA . ALA A 1 104 ? -13.805 6.424 16.325 1.00 61.22 104 ALA A CA 1
ATOM 756 C C . ALA A 1 104 ? -15.036 7.299 16.027 1.00 61.22 104 ALA A C 1
ATOM 758 O O . ALA A 1 104 ? -15.785 7.626 16.943 1.00 61.22 104 ALA A O 1
ATOM 759 N N . GLY A 1 105 ? -15.300 7.612 14.753 1.00 57.94 105 GLY A N 1
ATOM 760 C CA . GLY A 1 105 ? -16.451 8.428 14.343 1.00 57.94 105 GLY A CA 1
ATOM 761 C C . GLY A 1 105 ? -17.817 7.752 14.523 1.00 57.94 105 GLY A C 1
ATOM 762 O O . GLY A 1 105 ? -18.826 8.439 14.598 1.00 57.94 105 GLY A O 1
ATOM 763 N N . ARG A 1 106 ? -17.870 6.416 14.630 1.00 52.50 106 ARG A N 1
ATOM 764 C CA . ARG A 1 106 ? -19.105 5.660 14.933 1.00 52.50 106 ARG A CA 1
ATOM 765 C C . ARG A 1 106 ? -19.413 5.526 16.431 1.00 52.50 106 ARG A C 1
ATOM 767 O O . ARG A 1 106 ? -20.387 4.867 16.779 1.00 52.50 106 ARG A O 1
ATOM 774 N N . SER A 1 107 ? -18.570 6.080 17.303 1.00 46.75 107 SER A N 1
ATOM 775 C CA . SER A 1 107 ? -18.725 6.011 18.767 1.00 46.75 107 SER A CA 1
ATOM 776 C C . SER A 1 107 ? -19.122 7.359 19.396 1.00 46.75 107 SER A C 1
ATOM 778 O O . SER A 1 107 ? -19.027 7.493 20.614 1.00 46.75 107 SER A O 1
ATOM 780 N N . ALA A 1 108 ? -19.524 8.341 18.579 1.00 43.00 108 ALA A N 1
ATOM 781 C CA . ALA A 1 108 ? -19.977 9.672 18.990 1.00 43.00 108 ALA A CA 1
ATOM 782 C C . ALA A 1 108 ? -21.476 9.855 18.724 1.00 43.00 108 ALA A C 1
ATOM 784 O O . ALA A 1 108 ? -21.953 9.309 17.702 1.00 43.00 108 ALA A O 1
#